Protein AF-A0A7C4MSL6-F1 (afdb_monomer)

Solvent-accessible surface area (backbone atoms only — not comparable to full-atom values): 5412 Å² total; per-residue (Å²): 134,87,77,77,49,74,67,57,51,52,51,55,49,55,53,51,51,52,56,46,52,55,48,35,52,71,68,56,69,33,71,34,35,82,52,75,45,77,44,81,76,46,77,50,76,57,93,81,32,38,38,38,34,35,38,38,38,26,37,29,55,56,97,91,41,79,46,81,46,77,51,75,48,38,37,35,34,48,94,90,41,80,44,75,58,63,100,77,84,89,127

Mean predicted aligned error: 9.64 Å

Foldseek 3Di:
DDDQDPVNVVVVVVVVVVVVVVVCVVVCVCVQFPDKDKDFPDWDDDGQKIKTKMKIWGWGQDPNDTDIDIDIWIWMDDPNDIDTPDPDDPD

Sequence (91 aa):
MWQLSSEHFRKMVAETEQEYVESLEKNNYLKEFEEVTSSIVDMSITGNKARVKMRFQGKVIATGKRFDDILYDYWVFEHGNWYMNQPSRAE

Secondary structure (DSSP, 8-state):
-----HHHHHHHHHHHHHHHHHHHHHTTTTSSBSS-EEEEEEEEEETTEEEEEEEEEEEEEETTEEEEEEEEEEEEEETTEEEE--S----

Radius of gyration: 15.07 Å; Cα contacts (8 Å, |Δi|>4): 125; chains: 1; bounding box: 34×34×46 Å

Structure (mmCIF, N/CA/C/O backbone):
data_AF-A0A7C4MSL6-F1
#
_entry.id   AF-A0A7C4MSL6-F1
#
loop_
_atom_site.group_PDB
_atom_site.id
_atom_site.type_symbol
_atom_site.label_atom_id
_atom_site.label_alt_id
_atom_site.label_comp_id
_atom_site.label_asym_id
_atom_site.label_entity_id
_atom_site.label_seq_id
_atom_site.pdbx_PDB_ins_code
_atom_site.Cartn_x
_atom_site.Cartn_y
_atom_site.Cartn_z
_atom_site.occupancy
_atom_site.B_iso_or_equiv
_atom_site.auth_seq_id
_atom_site.auth_comp_id
_atom_site.auth_asym_id
_atom_site.auth_atom_id
_atom_site.pdbx_PDB_model_num
ATOM 1 N N . MET A 1 1 ? -13.626 4.384 26.979 1.00 37.00 1 MET A N 1
ATOM 2 C CA . MET A 1 1 ? -13.805 3.940 25.581 1.00 37.00 1 MET A CA 1
ATOM 3 C C . MET A 1 1 ? -13.167 5.018 24.717 1.00 37.00 1 MET A C 1
ATOM 5 O O . MET A 1 1 ? -13.706 6.112 24.661 1.00 37.00 1 MET A O 1
ATOM 9 N N . TRP A 1 2 ? -11.956 4.794 24.203 1.00 43.41 2 TRP A N 1
ATOM 10 C CA . TRP A 1 2 ? -11.226 5.819 23.449 1.00 43.41 2 TRP A CA 1
ATOM 11 C C . TRP A 1 2 ? -11.724 5.813 22.001 1.00 43.41 2 TRP A C 1
ATOM 13 O O . TRP A 1 2 ? -11.394 4.911 21.236 1.00 43.41 2 TRP A O 1
ATOM 23 N N . GLN A 1 3 ? -12.572 6.778 21.640 1.00 52.81 3 GLN A N 1
ATOM 24 C CA . GLN A 1 3 ? -12.876 7.065 20.239 1.00 52.81 3 GLN A CA 1
ATOM 25 C C . GLN A 1 3 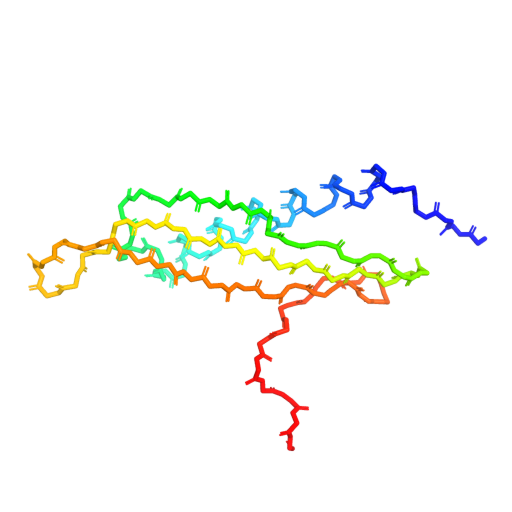? -11.683 7.823 19.658 1.00 52.81 3 GLN A C 1
ATOM 27 O O . GLN A 1 3 ? -11.466 8.991 19.970 1.00 52.81 3 GLN A O 1
ATOM 32 N N . LEU A 1 4 ? -10.885 7.140 18.842 1.00 58.53 4 LEU A N 1
ATOM 33 C CA . LEU A 1 4 ? -9.882 7.782 18.000 1.00 58.53 4 LEU A CA 1
ATOM 34 C C . LEU A 1 4 ? -10.615 8.731 17.040 1.00 58.53 4 LEU A C 1
ATOM 36 O O . LEU A 1 4 ? -11.514 8.306 16.311 1.00 58.53 4 LEU A O 1
ATOM 40 N N . SER A 1 5 ? -10.278 10.022 17.073 1.00 66.06 5 SER A N 1
ATOM 41 C CA . SER A 1 5 ? -10.851 10.995 16.143 1.00 66.06 5 SER A CA 1
ATOM 42 C C . SER A 1 5 ? -10.417 10.674 14.710 1.00 66.06 5 SER A C 1
ATOM 44 O O . SER A 1 5 ? -9.357 10.089 14.474 1.00 66.06 5 SER A O 1
ATOM 46 N N . SER A 1 6 ? -11.228 11.068 13.727 1.00 64.62 6 SER A N 1
ATOM 47 C CA . SER A 1 6 ? -10.906 10.901 12.303 1.00 64.62 6 SER A CA 1
ATOM 48 C C . SER A 1 6 ? -9.569 11.549 11.921 1.00 64.62 6 SER A C 1
ATOM 50 O O . SER A 1 6 ? -8.851 11.017 11.079 1.00 64.62 6 SER A O 1
ATOM 52 N N . GLU A 1 7 ? -9.196 12.656 12.568 1.00 69.69 7 GLU A N 1
ATOM 53 C CA . GLU A 1 7 ? -7.884 13.295 12.409 1.00 69.69 7 GLU A CA 1
ATOM 54 C C . GLU A 1 7 ? -6.738 12.432 12.940 1.00 69.69 7 GLU A C 1
ATOM 56 O O . GLU A 1 7 ? -5.722 12.282 12.263 1.00 69.69 7 GLU A O 1
ATOM 61 N N . HIS A 1 8 ? -6.908 11.818 14.114 1.00 68.06 8 HIS A N 1
ATOM 62 C CA . HIS A 1 8 ? -5.898 10.925 14.678 1.00 68.06 8 HIS A CA 1
ATOM 63 C C . HIS A 1 8 ? -5.679 9.708 13.771 1.00 68.06 8 HIS A C 1
ATOM 65 O O . HIS A 1 8 ? -4.541 9.337 13.496 1.00 68.06 8 HIS A O 1
ATOM 71 N N . PHE A 1 9 ? -6.760 9.138 13.229 1.00 66.44 9 PHE A N 1
ATOM 72 C CA . PHE A 1 9 ? -6.673 8.072 12.231 1.00 66.44 9 PHE A CA 1
ATOM 73 C C . PHE A 1 9 ? -5.920 8.501 10.974 1.00 66.44 9 PHE A C 1
ATOM 75 O O . PHE A 1 9 ? -5.043 7.771 10.524 1.00 66.44 9 PHE A O 1
ATOM 82 N N . ARG A 1 10 ? -6.208 9.687 10.428 1.00 68.06 10 ARG A N 1
ATOM 83 C CA . ARG A 1 10 ? -5.489 10.207 9.253 1.00 68.06 10 ARG A CA 1
ATOM 84 C C . ARG A 1 10 ? -3.994 10.376 9.516 1.00 68.06 10 ARG A C 1
ATOM 86 O O . ARG A 1 10 ? -3.201 10.030 8.649 1.00 68.06 10 ARG A O 1
ATOM 93 N N . LYS A 1 11 ? -3.615 10.862 10.702 1.00 73.88 11 LYS A N 1
ATOM 94 C CA . LYS A 1 11 ? -2.205 11.006 11.088 1.00 73.88 11 LYS A CA 1
ATOM 95 C C . LYS A 1 11 ? -1.502 9.650 11.169 1.00 73.88 11 LYS A C 1
ATOM 97 O O . LYS A 1 11 ? -0.447 9.496 10.570 1.00 73.88 11 LYS A O 1
ATOM 102 N N . MET A 1 12 ? -2.126 8.661 11.815 1.00 69.69 12 MET A N 1
ATOM 103 C CA . MET A 1 12 ? -1.583 7.297 11.881 1.00 69.69 12 MET A CA 1
ATOM 104 C C . MET A 1 12 ? -1.426 6.666 10.492 1.00 69.69 12 MET A C 1
ATOM 106 O O . MET A 1 12 ? -0.440 5.981 10.244 1.00 69.69 12 MET A O 1
ATOM 110 N N . VAL A 1 13 ? -2.379 6.896 9.579 1.00 68.06 13 VAL A N 1
ATOM 111 C CA . VAL A 1 13 ? -2.279 6.412 8.192 1.00 68.06 13 VAL A CA 1
ATOM 112 C C . VAL A 1 13 ? -1.097 7.053 7.474 1.00 68.06 13 VAL A C 1
ATOM 114 O O . VAL A 1 13 ? -0.339 6.335 6.837 1.00 68.06 13 VAL A O 1
ATOM 117 N N . ALA A 1 14 ? -0.920 8.371 7.596 1.00 71.12 14 ALA A N 1
ATOM 118 C CA . ALA A 1 14 ? 0.188 9.081 6.959 1.00 71.12 14 ALA A CA 1
ATOM 119 C C . ALA A 1 14 ? 1.560 8.628 7.496 1.00 71.12 14 ALA A C 1
ATOM 121 O O . ALA A 1 14 ? 2.496 8.451 6.723 1.00 71.12 14 ALA A O 1
ATOM 122 N N . GLU A 1 15 ? 1.671 8.392 8.807 1.00 75.38 15 GLU A N 1
ATOM 123 C CA . GLU A 1 15 ? 2.887 7.844 9.428 1.00 75.38 15 GLU A CA 1
ATOM 124 C C . GLU A 1 15 ? 3.167 6.412 8.933 1.00 75.38 15 GLU A C 1
ATOM 126 O O . GLU A 1 15 ? 4.288 6.105 8.532 1.00 75.38 15 GLU A O 1
ATOM 131 N N . THR A 1 16 ? 2.132 5.567 8.854 1.00 69.62 16 THR A N 1
ATOM 132 C CA . THR A 1 16 ? 2.240 4.188 8.336 1.00 69.62 16 THR A CA 1
ATOM 133 C C . THR A 1 16 ? 2.611 4.158 6.848 1.00 69.62 16 THR A C 1
ATOM 135 O O . THR A 1 16 ? 3.389 3.309 6.420 1.00 69.62 16 THR A O 1
ATOM 138 N N . GLU A 1 17 ? 2.084 5.092 6.049 1.00 68.88 17 GLU A N 1
ATOM 139 C CA . GLU A 1 17 ? 2.441 5.277 4.637 1.00 68.88 17 GLU A CA 1
ATOM 140 C C . GLU A 1 17 ? 3.933 5.581 4.480 1.00 68.88 17 GLU A C 1
ATOM 142 O O . GLU A 1 17 ? 4.602 4.935 3.672 1.00 68.88 17 GLU A O 1
ATOM 147 N N . GLN A 1 18 ? 4.466 6.511 5.276 1.00 71.38 18 GLN A N 1
ATOM 148 C CA . GLN A 1 18 ? 5.879 6.874 5.212 1.00 71.38 18 GLN A CA 1
ATOM 149 C C . GLN A 1 18 ? 6.788 5.704 5.617 1.00 71.38 18 GLN A C 1
ATOM 151 O O . GLN A 1 18 ? 7.708 5.357 4.875 1.00 71.38 18 GLN A O 1
ATOM 156 N N . GLU A 1 19 ? 6.507 5.052 6.749 1.00 71.25 19 GLU A N 1
ATOM 157 C CA . GLU A 1 19 ? 7.272 3.886 7.214 1.00 71.25 19 GLU A CA 1
ATOM 158 C C . GLU A 1 19 ? 7.261 2.747 6.189 1.00 71.25 19 GLU A C 1
ATOM 160 O O . GLU A 1 19 ? 8.265 2.054 5.989 1.00 71.25 19 GLU A O 1
ATOM 165 N N . TYR A 1 20 ? 6.133 2.556 5.505 1.00 69.38 20 TYR A N 1
ATOM 166 C CA . TYR A 1 20 ? 6.007 1.517 4.502 1.00 69.38 20 TYR A CA 1
ATOM 167 C C . TYR A 1 20 ? 6.781 1.829 3.221 1.00 69.38 20 TYR A C 1
ATOM 169 O O . TYR A 1 20 ? 7.488 0.942 2.738 1.00 69.38 20 TYR A O 1
ATOM 177 N N . VAL A 1 21 ? 6.723 3.063 2.706 1.00 68.38 21 VAL A N 1
ATOM 178 C CA . VAL A 1 21 ? 7.559 3.490 1.568 1.00 68.38 21 VAL A CA 1
ATOM 179 C C . VAL A 1 21 ? 9.032 3.247 1.888 1.00 68.38 21 VAL A C 1
ATOM 181 O O . VAL A 1 21 ? 9.719 2.570 1.124 1.00 68.38 21 VAL A O 1
ATOM 184 N N . GLU A 1 22 ? 9.494 3.670 3.066 1.00 71.25 22 GLU A N 1
ATOM 185 C CA . GLU A 1 22 ? 10.869 3.425 3.514 1.00 71.25 22 GLU A CA 1
ATOM 186 C C . GLU A 1 22 ? 11.197 1.922 3.604 1.00 71.25 22 GLU A C 1
ATOM 188 O O . GLU A 1 22 ? 12.317 1.495 3.302 1.00 71.25 22 GLU A O 1
ATOM 193 N N . SER A 1 23 ? 10.236 1.088 4.015 1.00 68.69 23 SER A N 1
ATOM 194 C CA . SER A 1 23 ? 10.411 -0.368 4.068 1.00 68.69 23 SER A CA 1
ATOM 195 C C . SER A 1 23 ? 10.516 -0.997 2.676 1.00 68.69 23 SER A C 1
ATOM 197 O O . SER A 1 23 ? 11.320 -1.910 2.473 1.00 68.69 23 SER A O 1
ATOM 199 N N . LEU A 1 24 ? 9.753 -0.496 1.703 1.00 65.50 24 LEU A N 1
ATOM 200 C CA . LEU A 1 24 ? 9.787 -0.954 0.320 1.00 65.50 24 LEU A CA 1
ATOM 201 C C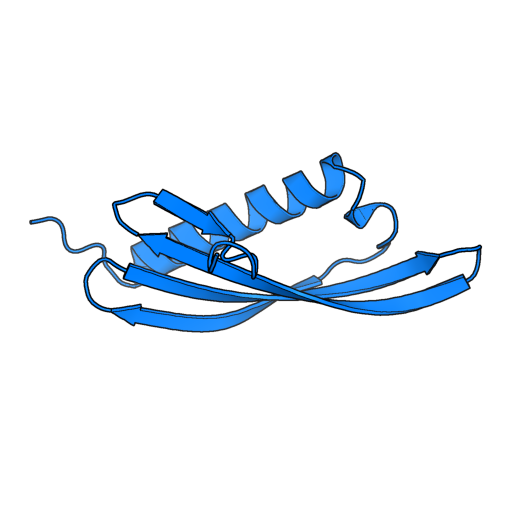 . LEU A 1 24 ? 11.087 -0.523 -0.385 1.00 65.50 24 LEU A C 1
ATOM 203 O O . LEU A 1 24 ? 11.644 -1.300 -1.167 1.00 65.50 24 LEU A O 1
ATOM 207 N N . GLU A 1 25 ? 11.614 0.664 -0.059 1.00 65.62 25 GLU A N 1
ATOM 208 C CA . GLU A 1 25 ? 12.933 1.139 -0.505 1.00 65.62 25 GLU A CA 1
ATOM 209 C C . GLU A 1 25 ? 14.054 0.255 0.055 1.00 65.62 25 GLU A C 1
ATOM 211 O O . GLU A 1 25 ? 14.942 -0.185 -0.683 1.00 65.62 25 GLU A O 1
ATOM 216 N N . LYS A 1 26 ? 13.985 -0.080 1.351 1.00 65.75 26 LYS A N 1
ATOM 217 C CA . LYS A 1 26 ? 14.967 -0.944 2.030 1.00 65.75 26 LYS A CA 1
ATOM 218 C C . LYS A 1 26 ? 14.930 -2.397 1.548 1.00 65.75 26 LYS A C 1
ATOM 220 O O . LYS A 1 26 ? 15.986 -3.014 1.421 1.00 65.75 26 LYS A O 1
ATOM 225 N N . ASN A 1 27 ? 13.750 -2.946 1.254 1.00 60.56 27 ASN A N 1
ATOM 226 C CA . ASN A 1 27 ? 13.564 -4.354 0.877 1.00 60.56 27 ASN A CA 1
ATOM 227 C C . ASN A 1 27 ? 13.786 -4.646 -0.623 1.00 60.56 27 ASN A C 1
ATOM 229 O O . ASN A 1 27 ? 13.359 -5.691 -1.107 1.00 60.56 27 ASN A O 1
ATOM 233 N N . ASN A 1 28 ? 14.464 -3.760 -1.364 1.00 56.50 28 ASN A N 1
ATOM 234 C CA . ASN A 1 28 ? 14.737 -3.859 -2.810 1.00 56.50 28 ASN A CA 1
ATOM 235 C C . ASN A 1 28 ? 13.506 -3.867 -3.740 1.00 56.50 28 ASN A C 1
ATOM 237 O O . ASN A 1 28 ? 13.708 -3.867 -4.950 1.00 56.50 28 ASN A O 1
ATOM 241 N N . TYR A 1 29 ? 12.269 -3.817 -3.235 1.00 56.75 29 TYR A N 1
ATOM 242 C CA . TYR A 1 29 ? 11.066 -3.756 -4.078 1.00 56.75 29 TYR A CA 1
ATOM 243 C C . TYR A 1 29 ? 10.978 -2.438 -4.861 1.00 56.75 29 TYR A C 1
ATOM 245 O O . TYR A 1 29 ? 10.558 -2.440 -6.013 1.00 56.75 29 TYR A O 1
ATOM 253 N N . LEU A 1 30 ? 11.447 -1.324 -4.284 1.00 53.81 30 LEU A N 1
ATOM 254 C CA . LEU A 1 30 ? 11.515 -0.032 -4.984 1.00 53.81 30 LEU A CA 1
ATOM 255 C C . LEU A 1 30 ? 12.855 0.239 -5.665 1.00 53.81 30 LEU A C 1
ATOM 257 O O . LEU A 1 30 ? 12.981 1.270 -6.303 1.00 53.81 30 LEU A O 1
ATOM 261 N N . LYS A 1 31 ? 13.855 -0.655 -5.613 1.00 55.41 31 LYS A 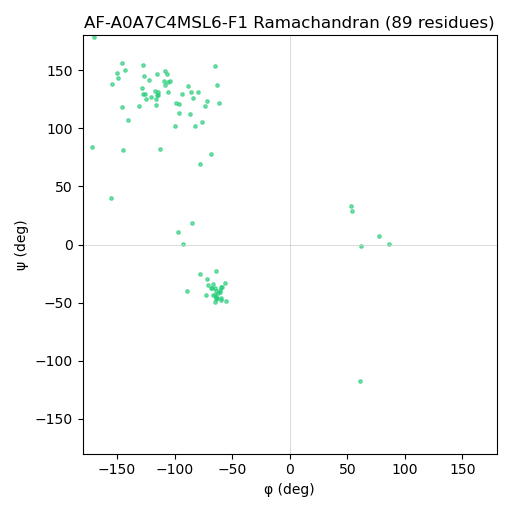N 1
ATOM 262 C CA . LYS A 1 31 ? 15.065 -0.457 -6.444 1.00 55.41 31 LYS A CA 1
ATOM 263 C C . LYS A 1 31 ? 14.761 -0.507 -7.934 1.00 55.41 31 LYS A C 1
ATOM 265 O O . LYS A 1 31 ? 15.523 0.026 -8.735 1.00 55.41 31 LYS A O 1
ATOM 270 N N . GLU A 1 32 ? 13.661 -1.158 -8.287 1.00 58.12 32 GLU A N 1
ATOM 271 C CA . GLU A 1 32 ? 13.117 -1.104 -9.627 1.00 58.12 32 GLU A CA 1
ATOM 272 C C . GLU A 1 32 ? 12.498 0.270 -9.9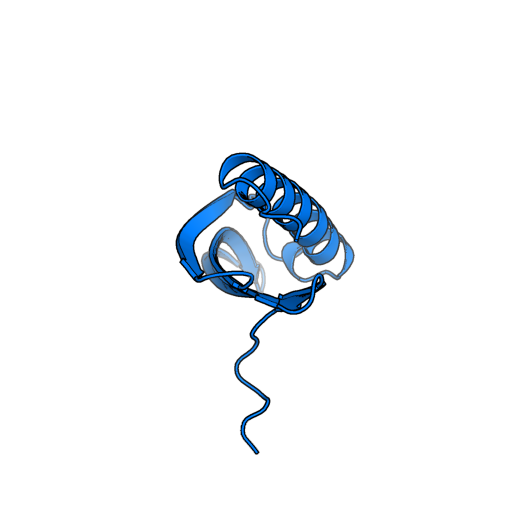18 1.00 58.12 32 GLU A C 1
ATOM 274 O O . GLU A 1 32 ? 12.603 0.713 -11.050 1.00 58.12 32 GLU A O 1
ATOM 279 N N . PHE A 1 33 ? 11.970 0.995 -8.925 1.00 60.72 33 PHE A N 1
ATOM 280 C CA . PHE A 1 33 ? 11.281 2.275 -9.090 1.00 60.72 33 PHE A CA 1
ATOM 281 C C . PHE A 1 33 ? 12.192 3.506 -8.843 1.00 60.72 33 PHE A C 1
ATOM 283 O O . PHE A 1 33 ? 12.582 3.781 -7.715 1.00 60.72 33 PHE A O 1
ATOM 290 N N . GLU A 1 34 ? 12.488 4.315 -9.868 1.00 66.88 34 GLU A N 1
ATOM 291 C CA . GLU A 1 34 ? 13.334 5.527 -9.731 1.00 66.88 34 GLU A CA 1
ATOM 292 C C . GLU A 1 34 ? 12.603 6.744 -9.120 1.00 66.88 34 GLU A C 1
ATOM 294 O O . GLU A 1 34 ? 13.242 7.626 -8.553 1.00 66.88 34 GLU A O 1
ATOM 299 N N . GLU A 1 35 ? 11.274 6.820 -9.241 1.00 68.38 35 GLU A N 1
ATOM 300 C CA . GLU A 1 35 ? 10.463 7.983 -8.841 1.00 68.38 35 GLU A CA 1
ATOM 301 C C . GLU A 1 35 ? 9.110 7.505 -8.300 1.00 68.38 35 GLU A C 1
ATOM 303 O O . GLU A 1 35 ? 8.120 7.459 -9.030 1.00 68.38 35 GLU A O 1
ATOM 308 N N . VAL A 1 36 ? 9.068 7.081 -7.035 1.00 70.88 36 VAL A N 1
ATOM 309 C CA . VAL A 1 36 ? 7.839 6.574 -6.410 1.00 70.88 36 VAL A CA 1
ATOM 310 C C . VAL A 1 36 ? 7.003 7.730 -5.880 1.00 70.88 36 VAL A C 1
ATOM 312 O O . VAL A 1 36 ? 7.454 8.536 -5.071 1.00 70.88 36 VAL A O 1
ATOM 315 N N . THR A 1 37 ? 5.748 7.776 -6.301 1.00 77.81 37 THR A N 1
ATOM 316 C CA . THR A 1 37 ? 4.707 8.621 -5.721 1.00 77.81 37 THR A CA 1
ATOM 317 C C . THR A 1 37 ? 3.657 7.730 -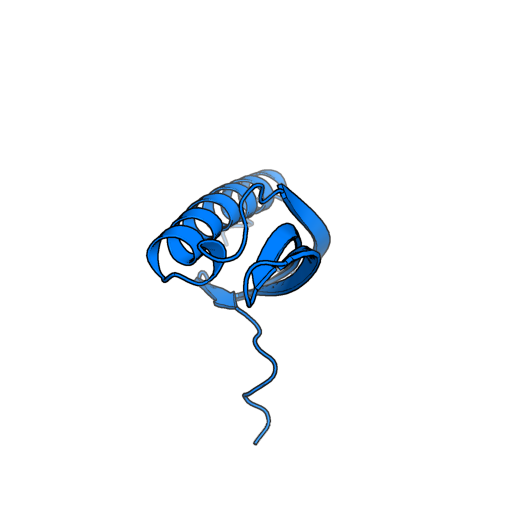5.079 1.00 77.81 37 THR A C 1
ATOM 319 O O . THR A 1 37 ? 3.195 6.763 -5.688 1.00 77.81 37 THR A O 1
ATOM 322 N N . SER A 1 38 ? 3.278 8.035 -3.842 1.00 76.75 38 SER A N 1
ATOM 323 C CA . SER A 1 38 ? 2.218 7.337 -3.122 1.00 76.75 38 SER A CA 1
ATOM 324 C C . SER A 1 38 ? 0.981 8.224 -3.000 1.00 76.75 38 SER A C 1
ATOM 326 O O . SER A 1 38 ? 1.049 9.454 -3.022 1.00 76.75 38 SER A O 1
ATOM 328 N N . SER A 1 39 ? -0.189 7.596 -2.963 1.00 79.56 39 SER A N 1
ATOM 329 C CA . SER A 1 39 ? -1.460 8.292 -2.780 1.00 79.56 39 SER A CA 1
ATOM 330 C C . SER A 1 39 ? -2.500 7.369 -2.160 1.00 79.56 39 SER A C 1
ATOM 332 O O . SER A 1 39 ? -2.642 6.213 -2.565 1.00 79.56 39 SER A O 1
ATOM 334 N N . ILE A 1 40 ? -3.275 7.891 -1.210 1.00 82.12 40 ILE A N 1
ATOM 335 C CA . ILE A 1 40 ? -4.473 7.216 -0.704 1.00 82.12 40 ILE A CA 1
ATOM 336 C C . ILE A 1 40 ? -5.566 7.324 -1.771 1.00 82.12 40 ILE A C 1
ATOM 338 O O . ILE A 1 40 ? -5.983 8.421 -2.140 1.00 82.12 40 ILE A O 1
AT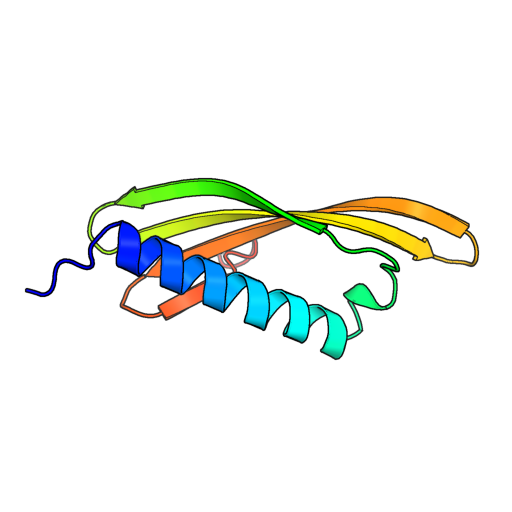OM 342 N N . VAL A 1 41 ? -6.030 6.180 -2.266 1.00 84.12 41 VAL A N 1
ATOM 343 C CA . VAL A 1 41 ? -7.104 6.082 -3.266 1.00 84.12 41 VAL A CA 1
ATOM 344 C C . VAL A 1 41 ? -8.467 6.008 -2.599 1.00 84.12 41 VAL A C 1
ATOM 346 O O . VAL A 1 41 ? -9.427 6.591 -3.091 1.00 84.12 41 VAL A O 1
ATOM 349 N N . ASP A 1 42 ? -8.556 5.260 -1.503 1.00 82.81 42 ASP A N 1
ATOM 350 C CA . ASP A 1 42 ? -9.801 5.051 -0.774 1.00 82.81 42 ASP A CA 1
ATOM 351 C C . ASP A 1 42 ? -9.517 4.831 0.714 1.00 82.81 42 ASP A C 1
ATOM 353 O O . ASP A 1 42 ? -8.484 4.268 1.086 1.00 82.81 42 ASP A O 1
ATOM 357 N N . MET A 1 43 ? -10.435 5.277 1.566 1.00 83.25 43 MET A N 1
ATOM 358 C CA . MET A 1 43 ? -10.365 5.097 3.011 1.00 83.25 43 MET A CA 1
ATOM 359 C C . MET A 1 43 ? -11.770 4.907 3.577 1.00 83.25 43 MET A C 1
ATOM 361 O O . MET A 1 43 ? -12.594 5.820 3.548 1.00 83.25 43 MET A O 1
ATOM 365 N N . SER A 1 44 ? -12.012 3.750 4.189 1.00 84.38 44 SER A N 1
ATOM 366 C CA . SER A 1 44 ? -13.243 3.473 4.927 1.00 84.38 44 SER A CA 1
ATOM 367 C C . SER A 1 44 ? -12.939 3.291 6.408 1.00 84.38 44 SER A C 1
ATOM 369 O O . SER A 1 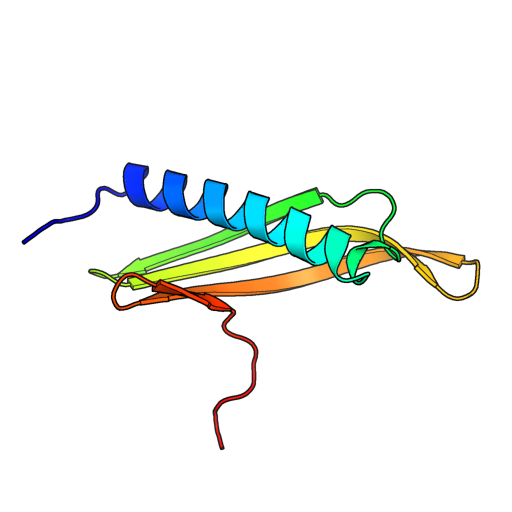44 ? -12.094 2.468 6.765 1.00 84.38 44 SER A O 1
ATOM 371 N N . ILE A 1 45 ? -13.655 4.009 7.270 1.00 83.06 45 ILE A N 1
ATOM 372 C CA . ILE A 1 45 ? -13.564 3.868 8.727 1.00 83.06 45 ILE A CA 1
ATOM 373 C C . ILE A 1 45 ? -14.910 3.356 9.233 1.00 83.06 45 ILE A C 1
ATOM 375 O O . ILE A 1 45 ? -15.961 3.906 8.904 1.00 83.06 45 ILE A O 1
ATOM 379 N N . THR A 1 46 ? -14.904 2.286 10.020 1.00 81.94 46 THR A N 1
ATOM 380 C CA . THR A 1 46 ? -16.116 1.708 10.607 1.00 81.94 46 THR A CA 1
ATOM 381 C C . THR A 1 46 ? -15.826 1.275 12.036 1.00 81.94 46 THR A C 1
ATOM 383 O O . THR A 1 46 ? -15.125 0.293 12.279 1.00 81.94 46 THR A O 1
ATOM 386 N N . GLY A 1 47 ? -16.360 2.028 13.000 1.00 81.12 47 GLY A N 1
ATOM 387 C CA . GLY A 1 47 ? -16.089 1.807 14.419 1.00 81.12 47 GLY A CA 1
ATOM 388 C C . GLY A 1 47 ? -14.602 1.974 14.738 1.00 81.12 47 GLY A C 1
ATOM 389 O O . GLY A 1 47 ? -14.047 3.055 14.570 1.00 81.12 47 GLY A O 1
ATOM 390 N N . ASN A 1 48 ? -13.966 0.897 15.201 1.00 76.81 48 ASN A N 1
ATOM 391 C CA . ASN A 1 48 ? -12.534 0.833 15.502 1.00 76.81 48 ASN A CA 1
ATOM 392 C C . ASN A 1 48 ? -11.694 0.218 14.367 1.00 76.81 48 ASN A C 1
ATOM 394 O O . ASN A 1 48 ? -10.528 -0.106 14.594 1.00 76.81 48 ASN A O 1
ATOM 398 N N . LYS A 1 49 ? -12.280 0.024 13.179 1.00 79.88 49 LYS A N 1
ATOM 399 C CA . LYS A 1 49 ? -11.596 -0.525 12.006 1.00 79.88 49 LYS A CA 1
ATOM 400 C C . LYS A 1 49 ? -11.388 0.554 10.955 1.00 79.88 49 LYS A C 1
ATOM 402 O O . LYS A 1 49 ? -12.296 1.348 10.703 1.00 79.88 49 LYS A O 1
ATOM 407 N N . ALA A 1 50 ? -10.231 0.544 10.307 1.00 83.00 50 ALA A N 1
ATOM 408 C CA . ALA A 1 50 ? -9.985 1.337 9.108 1.00 83.00 50 ALA A CA 1
ATOM 409 C C . ALA A 1 50 ? -9.482 0.430 7.986 1.00 83.00 50 ALA A C 1
ATOM 411 O O . ALA A 1 50 ? -8.763 -0.533 8.230 1.00 83.00 50 ALA A O 1
ATOM 412 N N . ARG A 1 51 ? -9.861 0.730 6.750 1.00 84.31 51 ARG A N 1
ATOM 413 C CA . ARG A 1 51 ? -9.290 0.119 5.552 1.00 84.31 51 ARG A CA 1
ATOM 414 C C . ARG A 1 51 ? -8.843 1.239 4.634 1.00 84.31 51 ARG A C 1
ATOM 416 O O . ARG A 1 51 ? -9.622 2.153 4.377 1.00 84.31 51 ARG A O 1
ATOM 423 N N . VAL A 1 52 ? -7.608 1.160 4.167 1.00 83.62 52 VAL A N 1
ATOM 424 C CA . VAL A 1 52 ? -6.980 2.159 3.308 1.00 83.62 52 VAL A CA 1
ATOM 425 C C . VAL A 1 52 ? -6.494 1.456 2.055 1.00 83.62 52 VAL A C 1
ATOM 427 O O . VAL A 1 52 ? -5.759 0.477 2.134 1.00 83.62 52 VAL A O 1
ATOM 430 N N . LYS A 1 53 ? -6.916 1.939 0.893 1.00 84.12 53 LYS A N 1
ATOM 431 C CA . LYS A 1 53 ? -6.342 1.546 -0.388 1.00 84.12 53 LYS A CA 1
ATOM 432 C C . LYS A 1 53 ? -5.304 2.584 -0.770 1.00 84.12 53 LYS A C 1
ATOM 434 O O . LYS A 1 53 ? -5.639 3.757 -0.934 1.00 84.12 53 LYS A O 1
ATOM 439 N N . MET A 1 54 ? -4.072 2.146 -0.946 1.00 81.19 54 MET A N 1
ATOM 440 C CA . MET A 1 54 ? -2.970 2.971 -1.411 1.00 81.19 54 MET A CA 1
ATOM 441 C C . MET A 1 54 ? -2.618 2.617 -2.848 1.00 81.19 54 MET A C 1
ATOM 443 O O . MET A 1 54 ? -2.739 1.467 -3.273 1.00 81.19 54 MET A O 1
ATOM 447 N N . ARG A 1 55 ? -2.190 3.624 -3.599 1.00 81.69 55 ARG A N 1
ATOM 448 C CA . ARG A 1 55 ? -1.615 3.482 -4.931 1.00 81.69 55 ARG A CA 1
ATOM 449 C C . ARG A 1 55 ? -0.210 4.041 -4.907 1.00 81.69 55 ARG A C 1
ATOM 451 O O . ARG A 1 55 ? -0.031 5.212 -4.569 1.00 81.69 55 ARG A O 1
ATOM 458 N N . PHE A 1 56 ? 0.727 3.225 -5.355 1.00 77.75 56 PHE A N 1
ATOM 459 C CA . PHE A 1 56 ? 2.091 3.615 -5.656 1.00 77.75 56 PHE A CA 1
ATOM 460 C C . PHE A 1 56 ? 2.247 3.661 -7.167 1.00 77.75 56 PHE A C 1
ATOM 462 O O . PHE A 1 56 ? 1.826 2.743 -7.865 1.00 77.75 56 PHE A O 1
ATOM 469 N N . GLN A 1 57 ? 2.814 4.742 -7.674 1.00 79.00 57 GLN A N 1
ATOM 470 C CA . GLN A 1 57 ? 3.144 4.895 -9.080 1.00 79.00 57 GLN A CA 1
ATOM 471 C C 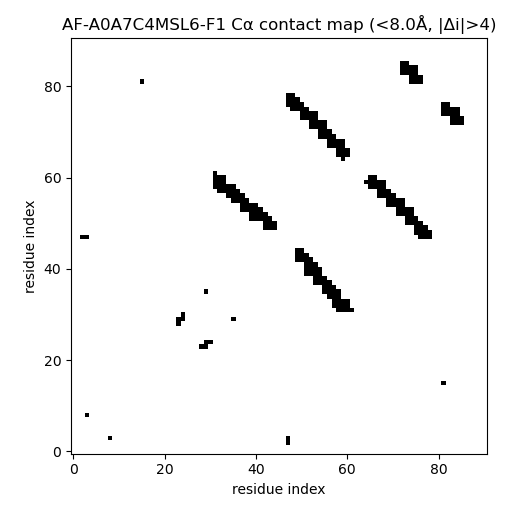. GLN A 1 57 ? 4.602 5.305 -9.181 1.00 79.00 57 GLN A C 1
ATOM 473 O O . GLN A 1 57 ? 5.024 6.225 -8.482 1.00 79.00 57 GLN A O 1
ATOM 478 N N . GLY A 1 58 ? 5.348 4.685 -10.085 1.00 77.81 58 GLY A N 1
ATOM 479 C CA . GLY A 1 58 ? 6.678 5.170 -10.413 1.00 77.81 58 GLY A CA 1
ATOM 480 C C . GLY A 1 58 ? 7.282 4.494 -11.630 1.00 77.81 58 GLY A C 1
ATOM 481 O O . GLY A 1 58 ? 6.673 3.619 -12.244 1.00 77.81 58 GLY A O 1
ATOM 482 N N . LYS A 1 59 ? 8.492 4.927 -11.981 1.00 75.81 59 LYS A N 1
ATOM 483 C CA . LYS A 1 59 ? 9.232 4.412 -13.136 1.00 75.81 59 LYS A CA 1
ATOM 484 C C . LYS A 1 59 ? 10.041 3.182 -12.782 1.00 75.81 59 LYS A C 1
ATOM 486 O O . LYS A 1 59 ? 11.041 3.313 -12.087 1.00 75.81 59 LYS A O 1
ATOM 491 N N . VAL A 1 60 ? 9.662 2.039 -13.334 1.00 73.62 60 VAL A N 1
ATOM 492 C CA . VAL A 1 60 ? 10.356 0.764 -13.185 1.00 73.62 60 VAL A CA 1
ATOM 493 C C . VAL A 1 60 ? 11.485 0.607 -14.207 1.00 73.62 60 VAL A C 1
ATOM 495 O O . VAL A 1 60 ? 11.259 0.788 -15.404 1.00 73.62 60 VAL A O 1
ATOM 498 N N . ILE A 1 61 ? 12.687 0.218 -13.765 1.00 70.94 61 ILE A N 1
ATOM 499 C CA . ILE A 1 61 ? 13.757 -0.322 -14.612 1.00 70.94 61 ILE A CA 1
ATOM 500 C C . ILE A 1 61 ? 13.759 -1.845 -14.498 1.00 70.94 61 ILE A C 1
ATOM 502 O O . ILE A 1 61 ? 14.341 -2.403 -13.572 1.00 70.94 61 ILE A O 1
ATOM 506 N N . ALA A 1 62 ? 13.213 -2.527 -15.504 1.00 67.94 62 ALA A N 1
ATOM 507 C CA . ALA A 1 62 ? 13.372 -3.972 -15.641 1.00 67.94 62 ALA A CA 1
ATOM 508 C C . ALA A 1 62 ? 14.120 -4.290 -16.934 1.00 67.94 62 ALA A C 1
ATOM 510 O O . ALA A 1 62 ? 13.794 -3.782 -18.010 1.00 67.94 62 ALA A O 1
ATOM 511 N N . THR A 1 63 ? 15.136 -5.154 -16.862 1.00 71.38 63 THR A N 1
ATOM 512 C CA . THR A 1 63 ? 15.908 -5.612 -18.039 1.00 71.38 63 THR A CA 1
ATOM 513 C C . THR A 1 63 ? 16.485 -4.471 -18.902 1.00 71.38 63 THR A C 1
ATOM 515 O O . THR A 1 63 ? 16.575 -4.579 -20.123 1.00 71.38 63 THR A O 1
ATOM 518 N N . GLY A 1 64 ? 16.853 -3.347 -18.275 1.00 70.56 64 GLY A N 1
ATOM 519 C CA . GLY A 1 64 ? 17.400 -2.168 -18.960 1.00 70.56 64 GLY A CA 1
ATOM 520 C C . GLY A 1 64 ? 16.367 -1.293 -19.682 1.00 70.56 64 GLY A C 1
ATOM 521 O O . GLY A 1 64 ? 16.754 -0.361 -20.385 1.00 70.56 64 GLY A O 1
ATOM 522 N N . LYS A 1 65 ? 15.065 -1.560 -19.519 1.00 72.69 65 LYS A N 1
ATOM 523 C CA . LYS A 1 65 ? 13.976 -0.723 -20.040 1.00 72.69 65 LYS A CA 1
ATOM 524 C C . LYS A 1 65 ? 13.276 0.004 -18.901 1.00 72.69 65 LYS A C 1
ATOM 526 O O . LYS A 1 65 ? 12.995 -0.603 -17.874 1.00 72.69 65 LYS A O 1
ATOM 531 N N . ARG A 1 66 ? 12.976 1.285 -19.129 1.00 76.69 66 ARG A N 1
ATOM 532 C CA . ARG A 1 66 ? 12.174 2.135 -18.242 1.00 76.69 66 ARG A CA 1
ATOM 533 C C . ARG A 1 66 ? 10.709 2.115 -18.676 1.00 76.69 66 ARG A C 1
ATOM 535 O O . ARG A 1 66 ? 10.442 2.357 -19.854 1.00 76.69 66 ARG A O 1
ATOM 542 N N . PHE A 1 67 ? 9.785 1.869 -17.755 1.00 75.62 67 PHE A N 1
ATOM 543 C CA . PHE A 1 67 ? 8.340 2.012 -17.972 1.00 75.62 67 PHE A CA 1
ATOM 544 C C . PHE A 1 67 ? 7.641 2.493 -16.697 1.00 75.62 67 PHE A C 1
ATOM 546 O O . PHE A 1 67 ? 8.165 2.309 -15.606 1.00 75.62 67 PHE A O 1
ATOM 553 N N . ASP A 1 68 ? 6.477 3.125 -16.830 1.00 79.38 68 ASP A N 1
ATOM 554 C CA . ASP A 1 68 ? 5.651 3.491 -15.677 1.00 79.38 68 ASP A CA 1
ATOM 555 C C . ASP A 1 68 ? 4.874 2.265 -15.188 1.00 79.38 68 ASP A C 1
ATOM 557 O O . ASP A 1 68 ? 4.227 1.586 -15.989 1.00 79.38 68 ASP A O 1
ATOM 561 N N . ASP A 1 69 ? 4.916 2.004 -13.884 1.00 78.19 69 ASP A N 1
ATOM 562 C CA . ASP A 1 69 ? 4.149 0.934 -13.249 1.00 78.19 69 ASP A CA 1
ATOM 563 C C . ASP A 1 69 ? 3.331 1.466 -12.066 1.00 78.19 69 ASP A C 1
ATOM 565 O O . ASP A 1 69 ? 3.642 2.509 -11.474 1.00 78.19 69 ASP A O 1
ATOM 569 N N . ILE A 1 70 ? 2.243 0.763 -11.753 1.00 76.12 70 ILE A N 1
ATOM 570 C CA . ILE A 1 70 ? 1.301 1.113 -10.693 1.00 76.12 70 ILE A CA 1
ATOM 571 C C . ILE A 1 70 ? 1.046 -0.110 -9.815 1.00 76.12 70 ILE A C 1
ATOM 573 O O . ILE A 1 70 ? 0.457 -1.097 -10.253 1.00 76.12 70 ILE A O 1
ATOM 577 N N . LEU A 1 71 ? 1.385 0.011 -8.534 1.00 76.25 71 LEU A N 1
ATOM 578 C CA . LEU A 1 71 ? 1.084 -0.972 -7.501 1.00 76.25 71 LEU A CA 1
ATOM 579 C C . LEU A 1 71 ? -0.079 -0.485 -6.628 1.00 76.25 71 LEU A C 1
ATOM 581 O O . LEU A 1 71 ? -0.164 0.693 -6.274 1.00 76.25 71 LEU A O 1
ATOM 585 N N . TYR A 1 72 ? -0.969 -1.402 -6.252 1.00 73.88 72 TYR A N 1
ATOM 586 C CA . TYR A 1 72 ? -2.028 -1.138 -5.282 1.00 73.88 72 TYR A CA 1
ATOM 587 C C . TYR A 1 72 ? -1.843 -2.001 -4.043 1.00 73.88 72 TYR A C 1
ATOM 589 O O . TYR A 1 72 ? -1.875 -3.225 -4.152 1.00 73.88 72 TYR A O 1
ATOM 597 N N . ASP A 1 73 ? -1.794 -1.357 -2.880 1.00 77.44 73 ASP A N 1
ATOM 598 C CA . ASP A 1 73 ? -1.774 -2.036 -1.588 1.00 77.44 73 ASP A CA 1
ATOM 599 C C . ASP A 1 73 ? -3.032 -1.721 -0.787 1.00 77.44 73 ASP A C 1
ATOM 601 O O . ASP A 1 73 ? -3.600 -0.627 -0.851 1.00 77.44 73 ASP A O 1
ATOM 605 N N . TYR A 1 74 ? -3.474 -2.703 -0.010 1.00 80.00 74 TYR A N 1
ATOM 606 C CA . TYR A 1 74 ? -4.620 -2.570 0.876 1.00 80.00 74 TYR A CA 1
ATOM 607 C C . TYR A 1 74 ? -4.142 -2.720 2.310 1.00 80.00 74 TYR A C 1
ATOM 609 O O . TYR A 1 74 ? -3.638 -3.769 2.690 1.00 80.00 74 TYR A O 1
ATOM 617 N N . TRP A 1 75 ? -4.342 -1.693 3.119 1.00 81.00 75 TRP A N 1
ATOM 618 C CA . TRP A 1 75 ? -4.011 -1.669 4.536 1.00 81.00 75 TRP A CA 1
ATOM 619 C C . TRP A 1 75 ? -5.276 -1.776 5.365 1.00 81.00 75 TRP A C 1
ATOM 621 O O . TRP A 1 75 ? -6.301 -1.172 5.042 1.00 81.00 75 TRP A O 1
ATOM 631 N N . VAL A 1 76 ? -5.214 -2.545 6.443 1.00 80.44 76 VAL A N 1
ATOM 632 C CA . VAL A 1 76 ? -6.304 -2.683 7.402 1.00 80.44 76 VAL A CA 1
ATOM 633 C C . VAL A 1 76 ? -5.772 -2.364 8.789 1.00 80.44 76 VAL A C 1
ATOM 635 O O . VAL A 1 76 ? -4.752 -2.895 9.215 1.00 80.44 76 VAL A O 1
ATOM 638 N N . PHE A 1 77 ? -6.483 -1.488 9.489 1.00 81.69 77 PHE A N 1
ATOM 639 C CA . PHE A 1 77 ? -6.340 -1.278 10.917 1.00 81.69 77 PHE A CA 1
ATOM 640 C C . PHE A 1 77 ? -7.435 -2.037 11.642 1.00 81.69 77 PHE A C 1
ATOM 642 O O . PHE A 1 77 ? -8.627 -1.782 11.434 1.00 81.69 77 PHE A O 1
ATOM 649 N N . GLU A 1 78 ? -7.036 -2.940 12.523 1.00 80.81 78 GLU A N 1
ATOM 650 C CA . GLU A 1 78 ? -7.948 -3.695 13.366 1.00 80.81 78 GLU A CA 1
ATOM 651 C C . GLU A 1 78 ? -7.267 -4.023 14.694 1.00 80.81 78 GLU A C 1
ATOM 653 O O . GLU A 1 78 ? -6.068 -4.288 14.741 1.00 80.81 78 GLU A O 1
ATOM 658 N N . HIS A 1 79 ? -8.023 -4.002 15.793 1.00 77.75 79 HIS A N 1
ATOM 659 C CA . HIS A 1 79 ? -7.508 -4.327 17.131 1.00 77.75 79 HIS A CA 1
ATOM 660 C C . HIS A 1 79 ? -6.274 -3.508 17.562 1.00 77.75 79 HIS A C 1
ATOM 662 O O . HIS A 1 79 ? -5.464 -3.986 18.350 1.00 77.75 79 HIS A O 1
ATOM 668 N N . GLY A 1 80 ? -6.130 -2.275 17.066 1.00 77.44 80 GLY A N 1
ATOM 669 C CA . GLY A 1 80 ? -4.993 -1.415 17.403 1.00 77.44 80 GLY A CA 1
ATOM 670 C C . GLY A 1 80 ? -3.753 -1.607 16.528 1.00 77.44 80 GLY A C 1
ATOM 671 O O . GLY A 1 80 ? -2.769 -0.917 16.764 1.00 77.44 80 GLY A O 1
ATOM 672 N N . ASN A 1 81 ? -3.786 -2.502 15.535 1.00 77.88 81 ASN A N 1
ATOM 673 C CA . ASN A 1 81 ? -2.636 -2.814 14.688 1.00 77.88 81 ASN A CA 1
ATOM 674 C C . ASN A 1 81 ? -2.946 -2.577 13.208 1.00 77.88 81 ASN A C 1
ATOM 676 O O . ASN A 1 81 ? -4.039 -2.903 12.738 1.00 77.88 81 ASN A O 1
ATOM 680 N N . TRP A 1 82 ? -1.960 -2.060 12.476 1.00 79.81 82 TRP A N 1
ATOM 681 C CA . TRP A 1 82 ? -1.971 -1.991 11.016 1.00 79.81 82 TRP A CA 1
ATOM 682 C C . TRP A 1 82 ? -1.380 -3.268 10.421 1.00 79.81 82 TRP A C 1
ATOM 684 O O . TRP A 1 82 ? -0.346 -3.753 10.877 1.00 79.81 82 TRP A O 1
ATOM 694 N N . TYR A 1 83 ? -2.019 -3.804 9.387 1.00 79.56 83 TYR A N 1
ATOM 695 C CA . TYR A 1 83 ? -1.474 -4.891 8.583 1.00 79.56 83 TYR A CA 1
ATOM 696 C C . TYR A 1 83 ? -1.848 -4.723 7.112 1.00 79.56 83 TYR A C 1
ATOM 698 O O . TYR A 1 83 ? -2.909 -4.191 6.774 1.00 79.56 83 TYR A O 1
ATOM 706 N N . MET A 1 84 ? -0.981 -5.208 6.225 1.00 77.31 84 MET A N 1
ATOM 707 C CA . MET A 1 84 ? -1.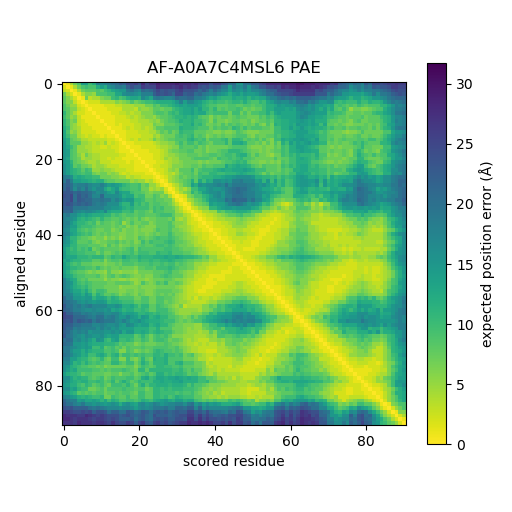324 -5.328 4.816 1.00 77.31 84 MET A CA 1
ATOM 708 C C . MET A 1 84 ? -2.317 -6.464 4.620 1.00 77.31 84 MET A C 1
ATOM 710 O O . MET A 1 84 ? -2.057 -7.620 4.951 1.00 77.31 84 MET A O 1
ATOM 714 N N . ASN A 1 85 ? -3.449 -6.131 4.022 1.00 74.75 85 ASN A N 1
ATOM 715 C CA . ASN A 1 85 ? -4.386 -7.079 3.460 1.00 74.75 85 ASN A CA 1
ATOM 716 C C . ASN A 1 85 ? -3.850 -7.555 2.104 1.00 74.75 85 ASN A C 1
ATOM 718 O O . ASN A 1 85 ? -4.375 -7.202 1.047 1.00 74.75 85 ASN A O 1
ATOM 722 N N . GLN A 1 86 ? -2.765 -8.330 2.138 1.00 60.38 86 GLN A N 1
ATOM 723 C CA . GLN A 1 86 ? -2.360 -9.112 0.978 1.00 60.38 86 GLN A CA 1
ATOM 724 C C . GLN A 1 86 ? -3.475 -10.129 0.687 1.00 60.38 86 GLN A C 1
ATOM 726 O O . GLN A 1 86 ? -4.002 -10.733 1.626 1.00 60.38 86 GLN A O 1
ATOM 731 N N . PRO A 1 87 ? -3.860 -10.351 -0.579 1.00 46.81 87 PRO A N 1
ATOM 732 C CA . PRO A 1 87 ? -4.766 -11.435 -0.928 1.00 46.81 87 PRO A CA 1
ATOM 733 C C . PRO A 1 87 ? -4.066 -12.791 -0.711 1.00 46.81 87 PRO A C 1
ATOM 735 O O . PRO A 1 87 ? -3.572 -13.394 -1.651 1.00 46.81 87 PRO A O 1
ATOM 738 N N . SER A 1 88 ? -3.965 -13.256 0.538 1.00 40.25 88 SER A N 1
ATOM 739 C CA . SER A 1 88 ? -3.787 -14.670 0.910 1.00 40.25 88 SER A CA 1
ATOM 740 C C . SER A 1 88 ? -3.905 -14.873 2.429 1.00 40.25 88 SER A C 1
ATOM 742 O O . SER A 1 88 ? -2.925 -14.935 3.165 1.00 40.25 88 SER A O 1
ATOM 744 N N . ARG A 1 89 ? -5.146 -15.013 2.909 1.00 37.00 89 ARG A N 1
ATOM 745 C CA . ARG A 1 89 ? -5.487 -15.886 4.055 1.00 37.00 89 ARG A CA 1
ATOM 746 C C . ARG A 1 89 ? -6.955 -16.332 4.014 1.00 37.00 89 ARG A C 1
ATOM 748 O O . ARG A 1 89 ? -7.646 -16.376 5.025 1.00 37.00 89 ARG A O 1
ATOM 755 N N . ALA A 1 90 ? -7.421 -16.646 2.809 1.00 33.09 90 ALA A N 1
ATOM 756 C CA . ALA A 1 90 ? -8.543 -17.545 2.592 1.00 33.09 90 ALA A CA 1
ATOM 757 C C . ALA A 1 90 ? -7.970 -18.790 1.910 1.00 33.09 90 ALA A C 1
ATOM 759 O O . ALA A 1 90 ? -7.890 -18.832 0.689 1.00 33.09 90 ALA A O 1
ATOM 760 N N . GLU A 1 91 ? -7.420 -19.677 2.739 1.00 32.03 91 GLU A N 1
ATOM 761 C CA . GLU A 1 91 ? -7.508 -21.147 2.711 1.00 32.03 91 GLU A CA 1
ATOM 762 C C . GLU A 1 91 ? -6.715 -21.701 3.903 1.00 32.03 91 GLU A C 1
ATOM 764 O O . GLU A 1 91 ? -5.539 -21.306 4.086 1.00 32.03 91 GLU A O 1
#

Nearest PDB structures (foldseek):
  6w3f-assembly2_B  TM=5.462E-01  e=2.521E-03  synthetic construct
  3ec9-assembly1_A  TM=5.266E-01  e=1.667E-02  Burkholderia thailandensis E264
  3bb9-assembly3_E  TM=5.739E-01  e=3.681E-02  Shewanella frigidimarina NCIMB 400
  4hvn-assembly1_B  TM=5.894E-01  e=1.102E-01  Catenulispora acidiphila DSM 44928
  7bn9-assembly1_A  TM=5.141E-01  e=1.171E-01  Bacillus subtilis subsp. subtilis str. 168

pLDDT: mean 70.52, std 12.09, range [32.03, 84.38]